Protein AF-A0A679I6K7-F1 (afdb_monomer_lite)

Secondary structure (DSSP, 8-state):
---------------------------BEES-TTSHHHHHHHHHHHHHHHHHTT--HHHHHHHHHHHHHHHHH----S--EEEE-TTSEEEEEEEEEETTEEEEEEEEEEETTEEEE-SSS-SEEEE-TT--EE-

Foldseek 3Di:
DDDDDDDDDDDDDDDDDPPPPPDDFDFKAWPCLVPPLLVVLQLVQQLVVVVVVPDDSVQSSVLSNVVSVVSVPDPPTGDWDWRQGPQQKIWIWTWTDDPFWIKIFTAWIDHPPDIDGHPPPGPDIDTSPPIGIDD

Sequence (135 aa):
MGRAVRRTIKTVMFSAVLLTGVGCISVAQVTTLSDEQCRRTFVSQLESILTEEGEPQDEAGRLAGATVTALASGRVGPRPFLVPASSGVDYGLFVQRKSSNCLLRLFSRQKGFVRYQNNLTYIATRQLEGCDCSE

Radius of gyration: 24.24 Å; chains: 1; bounding box: 68×38×76 Å

pLDDT: mean 85.9, std 16.82, range [38.91, 98.62]

Structure (mmCIF, N/CA/C/O backbone):
data_AF-A0A679I6K7-F1
#
_entry.id   AF-A0A679I6K7-F1
#
loop_
_atom_site.group_PDB
_atom_site.id
_atom_site.type_symbol
_atom_site.label_atom_id
_atom_site.label_alt_id
_atom_site.label_comp_id
_atom_site.label_asym_id
_atom_site.label_entity_id
_atom_site.label_seq_id
_atom_site.pdbx_PDB_ins_code
_atom_site.Cartn_x
_atom_site.Cartn_y
_atom_site.Cartn_z
_atom_site.occupancy
_atom_site.B_iso_or_equiv
_atom_site.auth_seq_id
_atom_site.auth_comp_id
_atom_site.auth_asym_id
_atom_site.auth_atom_id
_atom_site.pdbx_PDB_model_num
ATOM 1 N N . MET A 1 1 ? 52.047 23.161 61.494 1.00 38.91 1 MET A N 1
ATOM 2 C CA . MET A 1 1 ? 51.768 22.280 60.333 1.00 38.91 1 MET A CA 1
ATOM 3 C C . MET A 1 1 ? 51.409 20.892 60.860 1.00 38.91 1 MET A C 1
ATOM 5 O O . MET A 1 1 ? 52.111 20.451 61.747 1.00 38.91 1 MET A O 1
ATOM 9 N N . GLY A 1 2 ? 50.366 20.154 60.477 1.00 41.97 2 GLY A N 1
ATOM 10 C CA . GLY A 1 2 ? 49.220 20.366 59.595 1.00 41.97 2 GLY A CA 1
ATOM 11 C C . GLY A 1 2 ? 48.068 19.450 60.062 1.00 41.97 2 GLY A C 1
ATOM 12 O O . GLY A 1 2 ? 48.307 18.373 60.603 1.00 41.97 2 GLY A O 1
ATOM 13 N N . ARG A 1 3 ? 46.816 19.904 59.918 1.00 39.59 3 ARG A N 1
ATOM 14 C CA . ARG A 1 3 ? 45.607 19.138 60.269 1.00 39.59 3 ARG A CA 1
ATOM 15 C C . ARG A 1 3 ? 45.186 18.289 59.067 1.00 39.59 3 ARG A C 1
ATOM 17 O O . ARG A 1 3 ? 44.835 18.840 58.028 1.00 39.59 3 ARG A O 1
ATOM 24 N N . ALA A 1 4 ? 45.195 16.967 59.214 1.00 46.88 4 ALA A N 1
ATOM 25 C CA . ALA A 1 4 ? 44.642 16.044 58.227 1.00 46.88 4 ALA A CA 1
ATOM 26 C C . ALA A 1 4 ? 43.109 16.002 58.357 1.00 46.88 4 ALA A C 1
ATOM 28 O O . ALA A 1 4 ? 42.556 15.359 59.247 1.00 46.88 4 ALA A O 1
ATOM 29 N N . VAL A 1 5 ? 42.418 16.724 57.477 1.00 53.69 5 VAL A N 1
ATOM 30 C CA . VAL A 1 5 ? 40.958 16.677 57.335 1.00 53.69 5 VAL A CA 1
ATOM 31 C C . VAL A 1 5 ? 40.599 15.427 56.529 1.00 53.69 5 VAL A C 1
ATOM 33 O O . VAL A 1 5 ? 40.804 15.384 55.317 1.00 53.69 5 VAL A O 1
ATOM 36 N N . ARG A 1 6 ? 40.062 14.398 57.197 1.00 49.84 6 ARG A N 1
ATOM 37 C CA . ARG A 1 6 ? 39.423 13.252 56.531 1.00 49.84 6 ARG A CA 1
ATOM 38 C C . ARG A 1 6 ? 38.170 13.753 55.809 1.00 49.84 6 ARG A C 1
ATOM 40 O O . ARG A 1 6 ? 37.175 14.081 56.447 1.00 49.84 6 ARG A O 1
ATOM 47 N N . ARG A 1 7 ? 38.230 13.849 54.480 1.00 53.16 7 ARG A N 1
ATOM 48 C CA . ARG A 1 7 ? 37.073 14.159 53.631 1.00 53.16 7 ARG A CA 1
ATOM 49 C C . ARG A 1 7 ? 36.288 12.878 53.365 1.00 53.16 7 ARG A C 1
ATOM 51 O O . ARG A 1 7 ? 36.740 12.003 52.636 1.00 53.16 7 ARG A O 1
ATOM 58 N N . THR A 1 8 ? 35.116 12.786 53.978 1.00 45.75 8 THR A N 1
ATOM 59 C CA . THR A 1 8 ? 34.104 11.760 53.723 1.00 45.75 8 THR A CA 1
ATOM 60 C C . THR A 1 8 ? 33.582 11.915 52.294 1.00 45.75 8 THR A C 1
ATOM 62 O O . THR A 1 8 ? 32.953 12.920 51.963 1.00 45.75 8 THR A O 1
ATOM 65 N N . ILE A 1 9 ? 33.871 10.939 51.434 1.00 57.09 9 ILE A N 1
ATOM 66 C CA . ILE A 1 9 ? 33.383 10.878 50.053 1.00 57.09 9 ILE A CA 1
ATOM 67 C C . ILE A 1 9 ? 31.886 10.547 50.108 1.00 57.09 9 ILE A C 1
ATOM 69 O O . ILE A 1 9 ? 31.505 9.445 50.493 1.00 57.09 9 ILE A O 1
ATOM 73 N N . LYS A 1 10 ? 31.026 11.516 49.771 1.00 46.03 10 LYS A N 1
ATOM 74 C CA . LYS A 1 10 ? 29.592 11.283 49.560 1.00 46.03 10 LYS A CA 1
ATOM 75 C C . LYS A 1 10 ? 29.386 10.794 48.130 1.00 46.03 10 LYS A C 1
ATOM 77 O O . LYS A 1 10 ? 29.518 11.565 47.184 1.00 46.03 10 LYS A O 1
ATOM 82 N N . THR A 1 11 ? 29.069 9.515 47.991 1.00 51.88 11 THR A N 1
ATOM 83 C CA . THR A 1 11 ? 28.626 8.888 46.746 1.00 51.88 11 THR A CA 1
ATOM 84 C C . THR A 1 11 ? 27.300 9.518 46.318 1.00 51.88 11 THR A C 1
ATOM 86 O O . THR A 1 11 ? 26.280 9.316 46.975 1.00 51.88 11 THR A O 1
ATOM 89 N N . VAL A 1 12 ? 27.300 10.315 45.248 1.00 58.28 12 VAL A N 1
ATOM 90 C CA . VAL A 1 12 ? 26.063 10.817 44.637 1.00 58.28 12 VAL A CA 1
ATOM 91 C C . VAL A 1 12 ? 25.633 9.811 43.576 1.00 58.28 12 VAL A C 1
ATOM 93 O O . VAL A 1 12 ? 26.221 9.715 42.503 1.00 58.28 12 VAL A O 1
ATOM 96 N N . MET A 1 13 ? 24.626 9.021 43.929 1.00 54.75 13 MET A N 1
ATOM 97 C CA . MET A 1 13 ? 23.951 8.063 43.064 1.00 54.75 13 MET A CA 1
ATOM 98 C C . MET A 1 13 ? 22.995 8.843 42.146 1.00 54.75 13 MET A C 1
ATOM 100 O O . MET A 1 13 ? 21.896 9.202 42.558 1.00 54.75 13 MET A O 1
ATOM 104 N N . PHE A 1 14 ? 23.425 9.171 40.924 1.00 53.88 14 PHE A N 1
ATOM 105 C CA . PHE A 1 14 ? 22.527 9.706 39.895 1.00 53.88 14 PHE A CA 1
ATOM 106 C C . PHE A 1 14 ? 21.878 8.535 39.154 1.00 53.88 14 PHE A C 1
ATOM 108 O O . PHE A 1 14 ? 22.480 7.921 38.275 1.00 53.88 14 PHE A O 1
ATOM 115 N N . SER A 1 15 ? 20.653 8.204 39.559 1.00 52.03 15 SER A N 1
ATOM 116 C CA . SER A 1 15 ? 19.803 7.227 38.883 1.00 52.03 15 SER A CA 1
ATOM 117 C C . SER A 1 15 ? 19.442 7.706 37.477 1.00 52.03 15 SER A C 1
ATOM 119 O O . SER A 1 15 ? 18.903 8.797 37.290 1.00 52.03 15 SER A O 1
ATOM 121 N N . ALA A 1 16 ? 19.737 6.858 36.496 1.00 63.03 1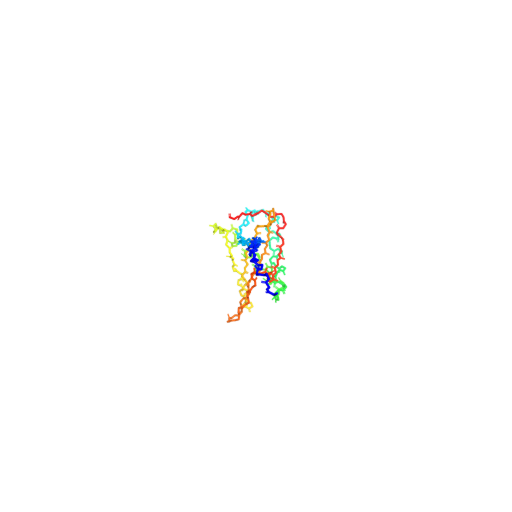6 ALA A N 1
ATOM 122 C CA . ALA A 1 16 ? 19.344 7.005 35.106 1.00 63.03 16 ALA A CA 1
ATOM 123 C C . ALA A 1 16 ? 17.833 6.785 34.929 1.00 63.03 16 ALA A C 1
ATOM 125 O O . ALA A 1 16 ? 17.281 5.818 35.450 1.00 63.03 16 ALA A O 1
ATOM 126 N N . VAL A 1 17 ? 17.185 7.624 34.118 1.00 55.94 17 VAL A N 1
ATOM 127 C CA . VAL A 1 17 ? 15.890 7.313 33.496 1.00 55.94 17 VAL A CA 1
ATOM 128 C C . VAL A 1 17 ? 16.028 7.559 31.997 1.00 55.94 17 VAL A C 1
ATOM 130 O O . VAL A 1 17 ? 15.777 8.649 31.495 1.00 55.94 17 VAL A O 1
ATOM 133 N N . LEU A 1 18 ? 16.476 6.530 31.279 1.00 54.56 18 LEU A N 1
ATOM 134 C CA . LEU A 1 18 ? 16.356 6.436 29.825 1.00 54.56 18 LEU A CA 1
ATOM 135 C C . LEU A 1 18 ? 15.078 5.648 29.524 1.00 54.56 18 LEU A C 1
ATOM 137 O O . 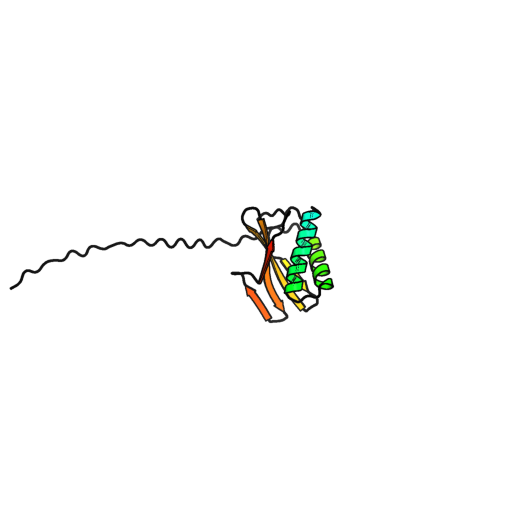LEU A 1 18 ? 15.098 4.427 29.411 1.00 54.56 18 LEU A O 1
ATOM 141 N N . LEU A 1 19 ? 13.949 6.349 29.421 1.00 52.91 19 LEU A N 1
ATOM 142 C CA . LEU A 1 19 ? 12.711 5.799 28.863 1.00 52.91 19 LEU A CA 1
ATOM 143 C C . LEU A 1 19 ? 12.777 5.896 27.333 1.00 52.91 19 LEU A C 1
ATOM 145 O O . LEU A 1 19 ? 12.105 6.720 26.719 1.00 52.91 19 LEU A O 1
ATOM 149 N N . THR A 1 20 ? 13.603 5.069 26.690 1.00 53.81 20 THR A N 1
ATOM 150 C CA . THR A 1 20 ? 13.468 4.849 25.243 1.00 53.81 20 THR A CA 1
ATOM 151 C C . THR A 1 20 ? 12.358 3.833 25.029 1.00 53.81 20 THR A C 1
ATOM 153 O O . THR A 1 20 ? 12.589 2.625 25.052 1.00 53.81 20 THR A O 1
ATOM 156 N N . GLY A 1 21 ? 11.134 4.333 24.862 1.00 49.53 21 GLY A N 1
ATOM 157 C CA . GLY A 1 21 ? 9.996 3.546 24.400 1.00 49.53 21 GLY A CA 1
ATOM 158 C C . GLY A 1 21 ? 10.231 3.076 22.968 1.00 49.53 21 GLY A C 1
ATOM 159 O O . GLY A 1 21 ? 9.791 3.718 22.019 1.00 49.53 21 GLY A O 1
ATOM 160 N N . VAL A 1 22 ? 10.942 1.962 22.804 1.00 58.62 22 VAL A N 1
ATOM 161 C CA . VAL A 1 22 ? 10.991 1.230 21.538 1.00 58.62 22 VAL A CA 1
ATOM 162 C C . VAL A 1 22 ? 9.672 0.470 21.438 1.00 58.62 22 VAL A C 1
ATOM 164 O O . VAL A 1 22 ? 9.558 -0.664 21.889 1.00 58.62 22 VAL A O 1
ATOM 167 N N . GLY A 1 23 ? 8.629 1.134 20.937 1.00 59.66 23 GLY A N 1
ATOM 168 C CA . GLY A 1 23 ? 7.374 0.455 20.627 1.00 59.66 23 GLY A CA 1
ATOM 169 C C . GLY A 1 23 ? 7.633 -0.605 19.560 1.00 59.66 23 GLY A C 1
ATOM 170 O O . GLY A 1 23 ? 8.156 -0.281 18.493 1.00 59.66 23 GLY A O 1
ATOM 171 N N . CYS A 1 24 ? 7.293 -1.865 19.838 1.00 67.31 24 CYS A N 1
ATOM 172 C CA . CYS A 1 24 ? 7.254 -2.896 18.808 1.00 67.31 24 CYS A CA 1
ATOM 173 C C . CYS A 1 24 ? 6.312 -2.421 17.694 1.00 67.31 24 CYS A C 1
ATOM 175 O O . CYS A 1 24 ? 5.157 -2.088 17.958 1.00 67.31 24 CYS A O 1
ATOM 177 N N . ILE A 1 25 ? 6.803 -2.344 16.456 1.00 74.94 25 ILE A N 1
ATOM 178 C CA . ILE A 1 25 ? 5.945 -2.094 15.296 1.00 74.94 25 ILE A CA 1
ATOM 179 C C . ILE A 1 25 ? 5.028 -3.310 15.165 1.00 74.94 25 ILE A C 1
ATOM 181 O O . ILE A 1 25 ? 5.506 -4.409 14.887 1.00 74.94 25 ILE A O 1
ATOM 185 N N . SER A 1 26 ? 3.731 -3.120 15.392 1.00 83.75 26 SER A N 1
ATOM 186 C CA . SER A 1 26 ? 2.740 -4.169 15.198 1.00 83.75 26 SER A CA 1
ATOM 187 C C . SER A 1 26 ? 2.242 -4.199 13.758 1.00 83.75 26 SER A C 1
ATOM 189 O O . SER A 1 26 ? 2.083 -3.167 13.095 1.00 83.75 26 SER A O 1
ATOM 191 N N . VAL A 1 27 ? 2.025 -5.414 13.266 1.00 92.81 27 VAL A N 1
ATOM 192 C CA . VAL A 1 27 ? 1.416 -5.662 11.963 1.00 92.81 27 VAL A CA 1
ATOM 193 C C . VAL A 1 27 ? -0.062 -5.940 12.189 1.00 92.81 27 VAL A C 1
ATOM 195 O O . VAL A 1 27 ? -0.416 -6.687 13.091 1.00 92.81 27 VAL A O 1
ATOM 198 N N . ALA A 1 28 ? -0.908 -5.334 11.365 1.00 94.19 28 ALA A N 1
ATOM 199 C CA . ALA A 1 28 ? -2.354 -5.452 11.398 1.00 94.19 28 ALA A CA 1
ATOM 200 C C . ALA A 1 28 ? -2.887 -6.031 10.073 1.00 94.19 28 ALA A C 1
ATOM 202 O O . ALA A 1 28 ? -2.206 -6.037 9.045 1.00 94.19 28 ALA A O 1
ATOM 203 N N . GLN A 1 29 ? -4.122 -6.516 10.104 1.00 94.88 29 GLN A N 1
ATOM 204 C CA . GLN A 1 29 ? -4.925 -6.912 8.956 1.00 94.88 29 GLN A CA 1
ATOM 205 C C . GLN A 1 29 ? -6.124 -5.970 8.853 1.00 94.88 29 GLN A C 1
ATOM 207 O O . GLN A 1 29 ? -6.747 -5.658 9.864 1.00 94.88 29 GLN A O 1
ATOM 212 N N . VAL A 1 30 ? -6.471 -5.531 7.640 1.00 95.06 30 VAL A N 1
ATOM 213 C CA . VAL A 1 30 ? -7.718 -4.786 7.407 1.00 95.06 30 VAL A CA 1
ATOM 214 C C . VAL A 1 30 ? -8.904 -5.741 7.503 1.00 95.06 30 VAL A C 1
ATOM 216 O O . VAL A 1 30 ? -8.946 -6.754 6.806 1.00 95.06 30 VAL A O 1
ATOM 219 N N . THR A 1 31 ? -9.866 -5.418 8.362 1.00 94.38 31 THR A N 1
ATOM 220 C CA . THR A 1 31 ? -11.029 -6.268 8.677 1.00 94.38 31 THR A CA 1
ATOM 221 C C . THR A 1 31 ? -12.275 -5.910 7.868 1.00 94.38 31 THR A C 1
ATOM 223 O O . THR A 1 31 ? -13.226 -6.682 7.830 1.00 94.38 31 THR A O 1
ATOM 226 N N . THR A 1 32 ? -12.247 -4.767 7.185 1.00 95.00 32 THR A N 1
ATOM 227 C CA . THR A 1 32 ? -13.363 -4.143 6.444 1.00 95.00 32 THR A CA 1
ATOM 228 C C . THR A 1 32 ? -13.108 -4.115 4.934 1.00 95.00 32 THR A C 1
ATOM 230 O O . THR A 1 32 ? -13.705 -3.355 4.184 1.00 95.00 32 THR A O 1
ATOM 233 N N . LEU A 1 33 ? -12.222 -4.988 4.439 1.00 93.56 33 LEU A N 1
ATOM 234 C CA . LEU A 1 33 ? -11.895 -5.104 3.008 1.00 93.56 33 LEU A CA 1
ATOM 235 C C . LEU A 1 33 ? -13.094 -5.517 2.131 1.00 93.56 33 LEU A C 1
ATOM 237 O O . LEU A 1 33 ? -13.058 -5.322 0.916 1.00 93.56 33 LEU A O 1
ATOM 241 N N . SER A 1 34 ? -14.141 -6.094 2.729 1.00 92.31 34 SER A N 1
ATOM 242 C CA . SER A 1 34 ? -15.416 -6.377 2.061 1.00 92.31 34 SER A CA 1
ATOM 243 C C . SER A 1 34 ? -16.243 -5.121 1.781 1.00 92.31 34 SER A C 1
ATOM 245 O O . SER A 1 34 ? -17.096 -5.153 0.894 1.00 92.31 34 SER A O 1
ATOM 247 N N . ASP A 1 35 ? -15.995 -4.032 2.510 1.00 95.12 35 ASP A N 1
ATOM 248 C CA . ASP A 1 35 ? -16.714 -2.775 2.352 1.00 95.12 35 ASP A CA 1
ATOM 249 C C . ASP A 1 35 ? -16.165 -2.012 1.148 1.00 95.12 35 ASP A C 1
ATOM 251 O O . ASP A 1 35 ? -14.963 -1.764 1.032 1.00 95.12 35 ASP A O 1
ATOM 255 N N . GLU A 1 36 ? -17.053 -1.608 0.239 1.00 95.62 36 GLU A N 1
ATOM 256 C CA . GLU A 1 36 ? -16.651 -1.010 -1.039 1.00 95.62 36 GLU A CA 1
ATOM 257 C C . GLU A 1 36 ? -15.834 0.275 -0.862 1.00 95.62 36 GLU A C 1
ATOM 259 O O . GLU A 1 36 ? -14.887 0.520 -1.609 1.00 95.62 36 GLU A O 1
ATOM 264 N N . GLN A 1 37 ? -16.165 1.081 0.149 1.00 96.81 37 GLN A N 1
ATOM 265 C CA . GLN A 1 37 ? -15.420 2.297 0.460 1.00 96.81 37 GLN A CA 1
ATOM 266 C C . GLN A 1 37 ? -13.986 1.977 0.893 1.00 96.81 37 GLN A C 1
ATOM 268 O O . GLN A 1 37 ? -13.047 2.504 0.298 1.00 96.81 37 GLN A O 1
ATOM 273 N N . CYS A 1 38 ? -13.808 1.082 1.871 1.00 97.31 38 CYS A N 1
ATOM 274 C CA . CYS A 1 38 ? -12.477 0.685 2.324 1.00 97.31 38 CYS A CA 1
ATOM 275 C C . CYS A 1 38 ? -11.675 0.043 1.183 1.00 97.31 38 CYS A C 1
ATOM 277 O O . CYS A 1 38 ? -10.508 0.377 0.970 1.00 97.31 38 CYS A O 1
ATOM 279 N N . ARG A 1 39 ? -12.316 -0.819 0.386 1.00 97.25 39 ARG A N 1
ATOM 280 C CA . ARG A 1 39 ? -11.702 -1.460 -0.779 1.00 97.25 39 ARG A CA 1
ATOM 281 C C . ARG A 1 39 ? -11.167 -0.440 -1.784 1.00 97.25 39 ARG A C 1
ATOM 283 O O . ARG A 1 39 ? -10.012 -0.546 -2.192 1.00 97.25 39 ARG A O 1
ATOM 290 N N . ARG A 1 40 ? -11.970 0.565 -2.151 1.00 98.12 40 ARG A N 1
ATOM 291 C CA . ARG A 1 40 ? -11.551 1.646 -3.060 1.00 98.12 40 ARG A CA 1
ATOM 292 C C . ARG A 1 40 ? -10.410 2.471 -2.485 1.00 98.12 40 ARG A C 1
ATOM 294 O O . ARG A 1 40 ? -9.449 2.731 -3.206 1.00 98.12 40 ARG A O 1
ATOM 301 N N . THR A 1 41 ? -10.489 2.842 -1.205 1.00 98.38 41 THR A N 1
ATOM 302 C CA . THR A 1 41 ? -9.401 3.562 -0.537 1.00 98.38 41 THR A CA 1
ATOM 303 C C . THR A 1 41 ? -8.116 2.749 -0.594 1.00 98.38 41 THR A C 1
ATOM 305 O O . THR A 1 41 ? -7.085 3.273 -0.999 1.00 98.38 41 THR A O 1
ATOM 308 N N . PHE A 1 42 ? -8.163 1.460 -0.249 1.00 98.25 42 PHE A N 1
ATOM 309 C CA . PHE A 1 42 ? -6.975 0.612 -0.273 1.00 98.25 42 PHE A CA 1
ATOM 310 C C . PHE A 1 42 ? -6.359 0.560 -1.673 1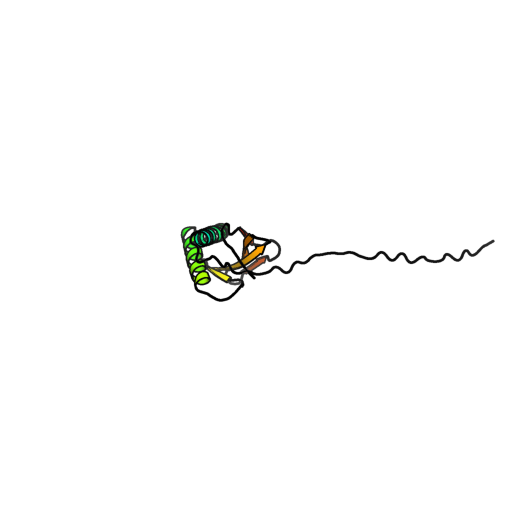.00 98.25 42 PHE A C 1
ATOM 312 O O . PHE A 1 42 ? -5.162 0.810 -1.811 1.00 98.25 42 PHE A O 1
ATOM 319 N N . VAL A 1 43 ? -7.167 0.294 -2.707 1.00 98.56 43 VAL A N 1
ATOM 320 C CA . VAL A 1 43 ? -6.691 0.266 -4.100 1.00 98.56 43 VAL A CA 1
ATOM 321 C C . VAL A 1 43 ? -6.024 1.590 -4.468 1.00 98.56 43 VAL A C 1
ATOM 323 O O . VAL A 1 43 ? -4.875 1.580 -4.894 1.00 98.56 43 VAL A O 1
ATOM 326 N N . SER A 1 44 ? -6.691 2.719 -4.226 1.00 98.56 44 SER A N 1
ATOM 327 C CA . SER A 1 44 ? -6.169 4.048 -4.564 1.00 98.56 44 SER A CA 1
ATOM 328 C C . SER A 1 44 ? -4.858 4.373 -3.838 1.00 98.56 44 SER A C 1
ATOM 330 O O . SER A 1 44 ? -3.917 4.888 -4.443 1.00 98.56 44 SER A O 1
ATOM 332 N N . GLN A 1 45 ? -4.758 4.043 -2.549 1.00 98.62 45 GLN A N 1
ATOM 333 C CA . GLN A 1 45 ? -3.556 4.313 -1.760 1.00 98.62 45 GLN A CA 1
ATOM 334 C C . GLN A 1 45 ? -2.383 3.420 -2.172 1.00 98.62 45 GLN A C 1
ATOM 336 O O . GLN A 1 45 ? -1.245 3.886 -2.218 1.00 98.62 45 GLN A O 1
ATOM 341 N N . LEU A 1 46 ? -2.644 2.152 -2.498 1.00 98.62 46 LEU A N 1
ATOM 342 C CA . LEU A 1 46 ? -1.620 1.249 -3.014 1.00 98.62 46 LEU A CA 1
ATOM 343 C C . LEU A 1 46 ? -1.164 1.667 -4.420 1.00 98.62 46 LEU A C 1
ATOM 345 O O . LEU A 1 46 ? 0.036 1.734 -4.661 1.00 98.62 46 LEU A O 1
ATOM 349 N N . GLU A 1 47 ? -2.088 2.018 -5.315 1.00 98.62 47 GLU A N 1
ATOM 350 C CA . GLU A 1 47 ? -1.775 2.549 -6.649 1.00 98.62 47 GLU A CA 1
ATOM 351 C C . GLU A 1 47 ? -0.903 3.810 -6.563 1.00 98.62 47 GLU A C 1
ATOM 353 O O . GLU A 1 47 ? 0.107 3.910 -7.261 1.00 98.62 47 GLU A O 1
ATOM 358 N N . SER A 1 48 ? -1.239 4.740 -5.662 1.00 98.62 48 SER A N 1
ATOM 359 C CA . SER A 1 48 ? -0.447 5.952 -5.424 1.00 98.62 48 SER A CA 1
ATOM 360 C C . SER A 1 48 ? 0.985 5.627 -4.993 1.00 98.62 48 SER A C 1
ATOM 362 O O . SER A 1 48 ? 1.920 6.206 -5.540 1.00 98.62 48 SER A O 1
ATOM 364 N N . ILE A 1 49 ? 1.169 4.680 -4.063 1.00 98.31 49 ILE A N 1
ATOM 365 C CA . ILE A 1 49 ? 2.504 4.230 -3.637 1.00 98.31 49 ILE A CA 1
ATOM 366 C C . ILE A 1 49 ? 3.279 3.650 -4.825 1.00 98.31 49 ILE A C 1
ATOM 368 O O . ILE A 1 49 ? 4.420 4.030 -5.056 1.00 98.31 49 ILE A O 1
ATOM 372 N N . LEU A 1 50 ? 2.676 2.731 -5.582 1.00 98.12 50 LEU A N 1
ATOM 373 C CA . LEU A 1 50 ? 3.362 2.059 -6.690 1.00 98.12 50 LEU A CA 1
ATOM 374 C C . LEU A 1 50 ? 3.747 3.041 -7.806 1.00 98.12 50 LEU A C 1
ATOM 376 O O . LEU A 1 50 ? 4.846 2.950 -8.351 1.00 98.12 50 LEU A O 1
ATOM 380 N N . THR A 1 51 ? 2.882 4.016 -8.094 1.00 98.06 51 THR A N 1
ATOM 381 C CA . THR A 1 51 ? 3.157 5.076 -9.074 1.00 98.06 51 THR A CA 1
ATOM 382 C C . THR A 1 51 ? 4.327 5.960 -8.631 1.00 98.06 51 THR A C 1
ATOM 384 O O . THR A 1 51 ? 5.203 6.272 -9.436 1.00 98.06 51 THR A O 1
ATOM 387 N N . GLU A 1 52 ? 4.400 6.329 -7.347 1.00 97.44 52 GLU A N 1
ATOM 388 C CA . GLU A 1 52 ? 5.539 7.084 -6.796 1.00 97.44 52 GLU A CA 1
ATOM 389 C C . GLU A 1 52 ? 6.855 6.302 -6.855 1.00 97.44 52 GLU A C 1
ATOM 391 O O . GLU A 1 52 ? 7.916 6.884 -7.074 1.00 97.44 52 GLU A O 1
ATOM 396 N N . GLU A 1 53 ? 6.785 4.978 -6.735 1.00 95.56 53 GLU A N 1
ATOM 397 C CA . GLU A 1 53 ? 7.938 4.090 -6.887 1.00 95.56 53 GLU A CA 1
ATOM 398 C C . GLU A 1 53 ? 8.328 3.821 -8.354 1.00 95.56 53 GLU A C 1
ATOM 400 O O . GLU A 1 53 ? 9.281 3.075 -8.620 1.00 95.56 53 GLU A O 1
ATOM 405 N N . GLY A 1 54 ? 7.623 4.444 -9.302 1.00 95.81 54 GLY A N 1
ATOM 406 C CA . GLY A 1 54 ? 7.946 4.447 -10.725 1.00 95.81 54 GLY A CA 1
ATOM 407 C C . GLY A 1 54 ? 7.217 3.401 -11.567 1.00 95.81 54 GLY A C 1
ATOM 408 O O . GLY A 1 54 ? 7.612 3.201 -12.718 1.00 95.81 54 GLY A O 1
ATOM 409 N N . GLU A 1 55 ? 6.185 2.737 -11.040 1.00 97.38 55 GLU A N 1
ATOM 410 C CA . GLU A 1 55 ? 5.314 1.903 -11.874 1.00 97.38 55 GLU A CA 1
ATOM 411 C C . GLU A 1 55 ? 4.427 2.776 -12.782 1.00 97.38 55 GLU A C 1
ATOM 413 O O . GLU A 1 55 ? 3.939 3.824 -12.348 1.00 97.38 55 GLU A O 1
ATOM 418 N N . PRO A 1 56 ? 4.176 2.370 -14.041 1.00 97.25 56 PRO A N 1
ATOM 419 C CA . PRO A 1 56 ? 3.179 3.024 -14.883 1.00 97.25 56 PRO A CA 1
ATOM 420 C C . PRO A 1 56 ? 1.796 2.993 -14.225 1.00 97.25 56 PRO A C 1
ATOM 422 O O . PRO A 1 56 ? 1.423 1.978 -13.643 1.00 97.25 56 PRO A O 1
ATOM 425 N N . GLN A 1 57 ? 1.012 4.063 -14.376 1.00 96.69 57 GLN A N 1
ATOM 426 C CA . GLN A 1 57 ? -0.289 4.204 -13.709 1.00 96.69 57 GLN A CA 1
ATOM 427 C C . GLN A 1 57 ? -1.231 3.011 -13.963 1.00 96.69 57 GLN A C 1
ATOM 429 O O . GLN A 1 57 ? -1.785 2.451 -13.018 1.00 96.69 57 GLN A O 1
ATOM 434 N N . ASP A 1 58 ? -1.357 2.565 -15.217 1.00 96.56 58 ASP A N 1
ATOM 435 C CA . ASP A 1 58 ? -2.221 1.429 -15.573 1.00 96.56 58 ASP A CA 1
ATOM 436 C C . ASP A 1 58 ? -1.783 0.123 -14.884 1.00 96.56 58 ASP A C 1
ATOM 438 O O . ASP A 1 58 ? -2.612 -0.665 -14.421 1.00 96.56 58 ASP A O 1
ATOM 442 N N . GLU A 1 59 ? -0.471 -0.102 -14.780 1.00 96.94 59 GLU A N 1
ATOM 443 C CA . GLU A 1 59 ? 0.097 -1.274 -14.111 1.00 96.94 59 GLU A CA 1
ATOM 444 C C . GLU A 1 59 ? -0.059 -1.168 -12.589 1.00 96.94 59 GLU A C 1
ATOM 446 O O . GLU A 1 59 ? -0.474 -2.133 -11.947 1.00 96.94 59 GLU A O 1
ATOM 451 N N . ALA A 1 60 ? 0.179 0.011 -12.009 1.00 98.19 60 ALA A N 1
ATOM 452 C CA . ALA A 1 60 ? -0.025 0.282 -10.590 1.00 98.19 60 ALA A CA 1
ATOM 453 C C . ALA A 1 60 ? -1.476 0.008 -10.161 1.00 98.19 60 ALA A C 1
ATOM 455 O O . ALA A 1 60 ? -1.701 -0.690 -9.167 1.00 98.19 60 ALA A O 1
ATOM 456 N N . GLY A 1 61 ? -2.460 0.479 -10.935 1.00 98.12 61 GLY A N 1
ATOM 457 C CA . GLY A 1 61 ? -3.879 0.228 -10.674 1.00 98.12 61 GLY A CA 1
ATOM 458 C C . GLY A 1 61 ? -4.232 -1.260 -10.768 1.00 98.12 61 GLY A C 1
ATOM 459 O O . GLY A 1 61 ? -4.903 -1.811 -9.887 1.00 98.12 61 GLY A O 1
ATOM 460 N N . ARG A 1 62 ? -3.714 -1.957 -11.790 1.00 98.12 62 ARG A N 1
ATOM 461 C CA . ARG A 1 62 ? -3.907 -3.406 -11.966 1.00 98.12 62 ARG A CA 1
ATOM 462 C C . ARG A 1 62 ? -3.321 -4.208 -10.800 1.00 98.12 62 ARG A C 1
ATOM 464 O O . ARG A 1 62 ? -3.994 -5.094 -10.264 1.00 98.12 62 ARG A O 1
ATOM 471 N N . LEU A 1 63 ? -2.089 -3.901 -10.393 1.00 98.19 63 LEU A N 1
ATOM 472 C CA . LEU A 1 63 ? -1.407 -4.538 -9.263 1.00 98.19 63 LEU A CA 1
ATOM 473 C C . LEU A 1 63 ? -2.140 -4.278 -7.946 1.00 98.19 63 LEU A C 1
ATOM 475 O O . LEU A 1 63 ? -2.338 -5.208 -7.158 1.00 98.19 63 LEU A O 1
ATOM 479 N N . ALA A 1 64 ? -2.593 -3.043 -7.722 1.00 98.19 64 ALA A N 1
ATOM 480 C CA . ALA A 1 64 ? -3.334 -2.674 -6.526 1.00 98.19 64 ALA A CA 1
ATOM 481 C C . ALA A 1 64 ? -4.658 -3.444 -6.410 1.00 98.19 64 ALA A C 1
ATOM 483 O O . ALA A 1 64 ? -4.930 -4.059 -5.374 1.00 98.19 64 ALA A O 1
ATOM 484 N N . GLY A 1 65 ? -5.448 -3.494 -7.488 1.00 97.81 65 GLY A N 1
ATOM 485 C CA . GLY A 1 65 ? -6.707 -4.242 -7.530 1.00 97.81 65 GLY A CA 1
ATOM 486 C C . GLY A 1 65 ? -6.525 -5.750 -7.318 1.00 97.81 65 GLY A C 1
ATOM 487 O O . GLY A 1 65 ? -7.247 -6.366 -6.525 1.00 97.81 65 GLY A O 1
ATOM 488 N N . ALA A 1 66 ? -5.526 -6.349 -7.974 1.00 96.81 66 ALA A N 1
ATOM 489 C CA . ALA A 1 66 ? -5.206 -7.767 -7.807 1.00 96.81 66 ALA A CA 1
ATOM 490 C C . ALA A 1 66 ? -4.773 -8.091 -6.367 1.00 96.81 66 ALA A C 1
ATOM 492 O O . ALA A 1 66 ? -5.247 -9.063 -5.776 1.00 96.81 66 ALA A O 1
ATOM 493 N N . THR A 1 67 ? -3.931 -7.241 -5.774 1.00 96.38 67 THR A N 1
ATOM 494 C CA . THR A 1 67 ? -3.457 -7.389 -4.390 1.00 96.38 67 THR A CA 1
ATOM 495 C C . THR A 1 67 ? -4.614 -7.341 -3.402 1.00 96.38 67 THR A C 1
ATOM 497 O O . THR A 1 67 ? -4.753 -8.229 -2.563 1.00 96.38 67 THR A O 1
ATOM 500 N N . VAL A 1 68 ? -5.487 -6.341 -3.520 1.00 95.75 68 VAL A N 1
ATOM 501 C CA . VAL A 1 68 ? -6.658 -6.188 -2.648 1.00 95.75 68 VAL A CA 1
ATOM 502 C C . VAL A 1 68 ? -7.602 -7.390 -2.763 1.00 95.75 68 VAL A C 1
ATOM 504 O O . VAL A 1 68 ? -8.092 -7.887 -1.749 1.00 95.75 68 VAL A O 1
ATOM 507 N N . THR A 1 69 ? -7.787 -7.931 -3.969 1.00 94.75 69 THR A N 1
ATOM 508 C CA . THR A 1 69 ? -8.573 -9.158 -4.197 1.00 94.75 69 THR A CA 1
ATOM 509 C C . THR A 1 69 ? -7.945 -10.380 -3.512 1.00 94.75 69 THR A C 1
ATOM 511 O O . THR A 1 69 ? -8.640 -11.176 -2.871 1.00 94.75 69 THR A O 1
ATOM 514 N N . ALA A 1 70 ? -6.620 -10.525 -3.593 1.00 93.31 70 ALA A N 1
ATOM 515 C CA . ALA A 1 70 ? -5.893 -11.599 -2.919 1.00 93.31 70 ALA A CA 1
ATOM 516 C C . ALA A 1 70 ? -5.969 -11.475 -1.385 1.00 93.31 70 ALA A C 1
ATOM 518 O O . ALA A 1 70 ? -6.164 -12.468 -0.685 1.00 93.31 70 ALA A O 1
ATOM 519 N N . LEU A 1 71 ? -5.878 -10.255 -0.849 1.00 92.69 71 LEU A N 1
ATOM 520 C CA . LEU A 1 71 ? -6.001 -10.003 0.589 1.00 92.69 71 LEU A CA 1
ATOM 521 C C . LEU A 1 71 ? -7.420 -10.269 1.106 1.00 92.69 71 LEU A C 1
ATOM 523 O O . LEU A 1 71 ? -7.570 -10.836 2.185 1.00 92.69 71 LEU A O 1
ATOM 527 N N . ALA A 1 72 ? -8.454 -9.919 0.336 1.00 90.44 72 ALA A N 1
ATOM 528 C CA . ALA A 1 72 ? -9.848 -10.162 0.711 1.00 90.44 72 ALA A CA 1
ATOM 529 C C . ALA A 1 72 ? -10.218 -11.658 0.730 1.00 90.44 72 ALA A C 1
ATOM 531 O O . ALA A 1 72 ? -11.085 -12.076 1.496 1.00 90.44 72 ALA A O 1
ATOM 532 N N . SER A 1 73 ? -9.563 -12.475 -0.100 1.00 85.38 73 SER A N 1
ATOM 533 C CA . SER A 1 73 ? -9.787 -13.928 -0.150 1.00 85.38 73 SER A CA 1
ATOM 534 C C . SER A 1 73 ? -8.963 -14.710 0.883 1.00 85.38 73 SER A C 1
ATOM 536 O O . SER A 1 73 ? -9.341 -15.819 1.265 1.00 85.38 73 SER A O 1
ATOM 538 N N . GLY A 1 74 ? -7.859 -14.143 1.375 1.00 72.81 74 GLY A N 1
ATOM 539 C CA . GLY A 1 74 ? -6.969 -14.789 2.336 1.00 72.81 74 GLY A CA 1
ATOM 540 C C . GLY A 1 74 ? -7.378 -14.580 3.798 1.00 72.81 74 GLY A C 1
ATOM 541 O O . GLY A 1 74 ? -7.282 -13.481 4.335 1.00 72.81 74 GLY A O 1
ATOM 542 N N . ARG A 1 75 ? -7.710 -15.661 4.516 1.00 67.00 75 ARG A N 1
ATOM 543 C CA . ARG A 1 75 ? -7.808 -15.659 5.992 1.00 67.00 75 ARG A CA 1
ATOM 544 C C . ARG A 1 75 ? -6.469 -16.000 6.622 1.00 67.00 75 ARG A C 1
ATOM 546 O O . ARG A 1 75 ? -6.254 -17.100 7.118 1.00 67.00 75 ARG A O 1
ATOM 553 N N . VAL A 1 76 ? -5.540 -15.071 6.516 1.00 69.94 76 VAL A N 1
ATOM 554 C CA . VAL A 1 76 ? -4.125 -15.346 6.784 1.00 69.94 76 VAL A CA 1
ATOM 555 C C . VAL A 1 76 ? -3.544 -14.546 7.944 1.00 69.94 76 VAL A C 1
ATOM 557 O O . VAL A 1 76 ? -2.362 -14.689 8.249 1.00 69.94 76 VAL A O 1
ATOM 560 N N . GLY A 1 77 ? -4.391 -13.759 8.606 1.00 86.38 77 GLY A N 1
ATOM 561 C CA . GLY A 1 77 ? -4.017 -12.934 9.742 1.00 86.38 77 GLY A CA 1
ATOM 562 C C . GLY A 1 77 ? -3.156 -11.720 9.361 1.00 86.38 77 GLY A C 1
ATOM 563 O O . GLY A 1 77 ? -2.829 -11.512 8.186 1.00 86.38 77 GLY A O 1
ATOM 564 N N . PRO A 1 78 ? -2.780 -10.914 10.363 1.00 92.00 78 PRO A N 1
ATOM 565 C CA . PRO A 1 78 ? -1.871 -9.786 10.211 1.00 92.00 78 PRO A CA 1
ATOM 566 C C . PRO A 1 78 ? -0.477 -10.234 9.797 1.00 92.00 78 PRO A C 1
ATOM 568 O O . PRO A 1 78 ? 0.239 -10.908 10.539 1.00 92.00 78 PRO A O 1
ATOM 571 N N . ARG A 1 79 ? -0.065 -9.837 8.594 1.00 92.69 79 ARG A N 1
ATOM 572 C CA . ARG A 1 79 ? 1.273 -10.122 8.079 1.00 92.69 79 ARG A CA 1
ATOM 573 C C . ARG A 1 79 ? 1.677 -9.146 6.980 1.00 92.69 79 ARG A C 1
ATOM 575 O O . ARG A 1 79 ? 0.807 -8.608 6.290 1.00 92.69 79 ARG A O 1
ATOM 582 N N . PRO A 1 80 ? 2.987 -8.951 6.767 1.00 94.44 80 PRO A N 1
ATOM 583 C CA . PRO A 1 80 ? 3.474 -8.332 5.549 1.00 94.44 80 PRO A CA 1
ATOM 584 C C . PRO A 1 80 ? 3.051 -9.129 4.311 1.00 94.44 80 PRO A C 1
ATOM 586 O O . PRO A 1 80 ? 2.928 -10.355 4.353 1.00 94.44 80 PRO A O 1
ATOM 589 N N . PHE A 1 81 ? 2.864 -8.430 3.201 1.00 94.94 81 PHE A N 1
ATOM 590 C CA . PHE A 1 81 ? 2.539 -9.005 1.904 1.00 94.94 81 PHE A CA 1
ATOM 591 C C . PHE A 1 81 ? 3.431 -8.404 0.820 1.00 94.94 81 PHE A C 1
ATOM 593 O O . PHE A 1 81 ? 4.008 -7.327 0.984 1.00 94.94 81 PHE A O 1
ATOM 600 N N . LEU A 1 82 ? 3.559 -9.141 -0.279 1.00 95.12 82 LEU A N 1
ATOM 601 C CA . LEU A 1 82 ? 4.356 -8.743 -1.430 1.00 95.12 82 LEU A CA 1
ATOM 602 C C . LEU A 1 82 ? 3.441 -8.360 -2.587 1.00 95.12 82 LEU A C 1
ATOM 604 O O . LEU A 1 82 ? 2.428 -9.020 -2.820 1.00 95.12 82 LEU A O 1
ATOM 608 N N . VAL A 1 83 ? 3.838 -7.328 -3.322 1.00 97.19 83 VAL A N 1
ATOM 609 C CA . VAL A 1 83 ? 3.249 -6.952 -4.606 1.00 97.19 83 VAL A CA 1
ATOM 610 C C . VAL A 1 83 ? 4.336 -7.106 -5.669 1.00 97.19 83 VAL A C 1
ATOM 612 O O . VAL A 1 83 ? 5.208 -6.240 -5.763 1.00 97.19 83 VAL A O 1
ATOM 615 N N . PRO A 1 84 ? 4.340 -8.223 -6.417 1.00 94.88 84 PRO A N 1
ATOM 616 C CA . PRO A 1 84 ? 5.292 -8.439 -7.499 1.00 94.88 84 PRO A CA 1
ATOM 617 C C . PRO A 1 84 ? 4.848 -7.665 -8.746 1.00 94.88 84 PRO A C 1
ATOM 619 O O . PRO A 1 84 ? 3.765 -7.913 -9.279 1.00 94.88 84 PRO A O 1
ATOM 622 N N . ALA A 1 85 ? 5.676 -6.734 -9.215 1.00 94.00 85 ALA A N 1
ATOM 623 C CA . ALA A 1 85 ? 5.410 -5.934 -10.408 1.00 94.00 85 ALA A CA 1
ATOM 624 C C . ALA A 1 85 ? 6.081 -6.519 -11.658 1.00 94.00 85 ALA A C 1
ATOM 626 O O . ALA A 1 85 ? 7.178 -7.086 -11.596 1.00 94.00 85 ALA A O 1
ATOM 627 N N . SER A 1 86 ? 5.471 -6.321 -12.834 1.00 89.69 86 SER A N 1
ATOM 628 C CA . SER A 1 86 ? 6.055 -6.774 -14.108 1.00 89.69 86 SER A CA 1
ATOM 629 C C . SER A 1 86 ? 7.373 -6.072 -14.461 1.00 89.69 86 SER A C 1
ATOM 631 O O . SER A 1 86 ? 8.135 -6.566 -15.288 1.00 89.69 86 SER A O 1
ATOM 633 N N . SER A 1 87 ? 7.672 -4.942 -13.815 1.00 89.44 87 SER A N 1
ATOM 634 C CA . SER A 1 87 ? 8.947 -4.216 -13.903 1.00 89.44 87 SER A CA 1
ATOM 635 C C . SER A 1 87 ? 10.147 -4.984 -13.308 1.00 89.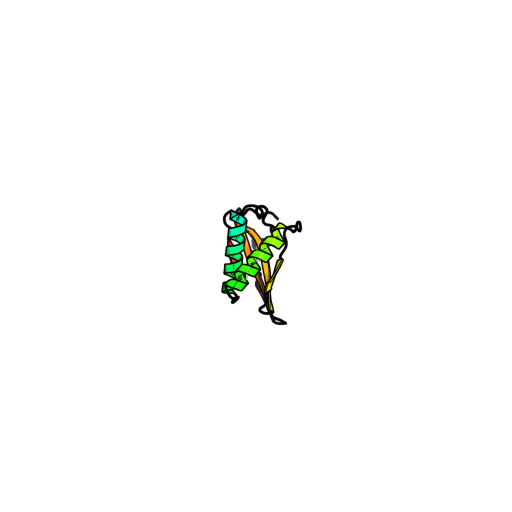44 87 SER A C 1
ATOM 637 O O . SER A 1 87 ? 11.296 -4.523 -13.399 1.00 89.44 87 SER A O 1
ATOM 639 N N . GLY A 1 88 ? 9.888 -6.141 -12.684 1.00 91.25 88 GLY A N 1
ATOM 640 C CA . GLY A 1 88 ? 10.865 -6.954 -11.963 1.00 91.25 88 GLY A CA 1
ATOM 641 C C . GLY A 1 88 ? 11.137 -6.454 -10.545 1.00 91.25 88 GLY A C 1
ATOM 642 O O . GLY A 1 88 ? 12.186 -6.777 -9.981 1.00 91.25 88 GLY A O 1
ATOM 643 N N . VAL A 1 89 ? 10.244 -5.619 -10.006 1.00 95.00 89 VAL A N 1
ATOM 644 C CA . VAL A 1 89 ? 10.322 -5.085 -8.649 1.00 95.00 89 VAL A CA 1
ATOM 645 C C . VAL A 1 89 ? 9.319 -5.797 -7.742 1.00 95.00 89 VAL A C 1
ATOM 647 O O . VAL A 1 89 ? 8.128 -5.825 -8.031 1.00 95.00 89 VAL A O 1
ATOM 650 N N . ASP A 1 90 ? 9.795 -6.303 -6.609 1.00 95.25 90 ASP A N 1
ATOM 651 C CA . ASP A 1 90 ? 8.954 -6.796 -5.523 1.00 95.25 90 ASP A CA 1
ATOM 652 C C . ASP A 1 90 ? 8.827 -5.726 -4.439 1.00 95.25 90 ASP A C 1
ATOM 654 O O . ASP A 1 90 ? 9.819 -5.316 -3.820 1.00 95.25 90 ASP A O 1
ATOM 658 N N . TYR A 1 91 ? 7.598 -5.284 -4.190 1.00 97.38 91 TYR A N 1
ATOM 659 C CA . TYR A 1 91 ? 7.277 -4.328 -3.136 1.00 97.38 91 TYR A CA 1
ATOM 660 C C . TYR A 1 91 ? 6.806 -5.066 -1.888 1.00 97.38 91 TYR A C 1
ATOM 662 O O . TYR A 1 91 ? 5.826 -5.807 -1.931 1.00 97.38 91 TYR A O 1
ATOM 670 N N . GLY A 1 92 ? 7.486 -4.861 -0.761 1.00 97.12 92 GLY A N 1
ATOM 671 C CA . GLY A 1 92 ? 7.072 -5.397 0.531 1.00 97.12 92 GLY A CA 1
ATOM 672 C C . GLY A 1 92 ? 6.307 -4.359 1.332 1.00 97.12 92 GLY A C 1
ATOM 673 O O . GLY A 1 92 ? 6.867 -3.326 1.719 1.00 97.12 92 GLY A O 1
ATOM 674 N N . LEU A 1 93 ? 5.042 -4.664 1.615 1.00 97.31 93 LEU A N 1
ATOM 675 C CA . LEU A 1 93 ? 4.135 -3.804 2.361 1.00 97.31 93 LEU A CA 1
ATOM 676 C C . LEU A 1 93 ? 3.572 -4.506 3.594 1.00 97.31 93 LEU A C 1
ATOM 678 O O . LEU A 1 93 ? 3.566 -5.730 3.694 1.00 97.31 93 LEU A O 1
ATOM 682 N N . PHE A 1 94 ? 3.076 -3.722 4.542 1.00 96.06 94 PHE A N 1
ATOM 683 C CA . PHE A 1 94 ? 2.239 -4.215 5.631 1.00 96.06 94 PHE A CA 1
ATOM 684 C C . PHE A 1 94 ? 1.251 -3.135 6.068 1.00 96.06 94 PHE A C 1
ATOM 686 O O . PHE A 1 94 ? 1.446 -1.948 5.793 1.00 96.06 94 PHE A O 1
ATOM 693 N N . VAL A 1 95 ? 0.190 -3.548 6.759 1.00 96.25 95 VAL A N 1
ATOM 694 C CA . VAL A 1 95 ? -0.723 -2.617 7.425 1.00 96.25 95 VAL A CA 1
ATOM 695 C C . VAL A 1 95 ? -0.298 -2.491 8.879 1.00 96.25 95 VAL A C 1
ATOM 697 O O . VAL A 1 95 ? 0.007 -3.483 9.530 1.00 96.25 95 VAL A O 1
ATOM 700 N N . GLN A 1 96 ? -0.260 -1.269 9.387 1.00 95.12 96 GLN A N 1
ATOM 701 C CA . GLN A 1 96 ? 0.013 -0.956 10.781 1.00 95.12 96 GLN A CA 1
ATOM 702 C C . GLN A 1 96 ? -1.229 -0.318 11.392 1.00 95.12 96 GLN A C 1
ATOM 704 O O . GLN A 1 96 ? -1.765 0.643 10.834 1.00 95.12 96 GLN A O 1
ATOM 709 N N . ARG A 1 97 ? -1.635 -0.777 12.575 1.00 93.81 97 ARG A N 1
ATOM 710 C CA . ARG A 1 97 ? -2.598 -0.042 13.391 1.00 93.81 97 ARG A CA 1
ATOM 711 C C . ARG A 1 97 ? -1.854 1.008 14.210 1.00 93.81 97 ARG A C 1
ATOM 713 O O . ARG A 1 97 ? -0.966 0.686 14.993 1.00 93.81 97 ARG A O 1
ATOM 720 N N . LYS A 1 98 ? -2.205 2.281 14.036 1.00 91.00 98 LYS A N 1
ATOM 721 C CA . LYS A 1 98 ? -1.692 3.385 14.855 1.00 91.00 98 LYS A CA 1
ATOM 722 C C . LYS A 1 98 ? -2.870 4.110 15.494 1.00 91.00 98 LYS A C 1
ATOM 724 O O . LYS A 1 98 ? -3.555 4.895 14.842 1.00 91.00 98 LYS A O 1
ATOM 729 N N . SER A 1 99 ? -3.095 3.831 16.778 1.00 87.75 99 SER A N 1
ATOM 730 C CA . SER A 1 99 ? -4.288 4.267 17.514 1.00 87.75 99 SER A CA 1
ATOM 731 C C . SER A 1 99 ? -5.571 3.712 16.865 1.00 87.75 99 SER A C 1
ATOM 733 O O . SER A 1 99 ? -5.763 2.494 16.849 1.00 87.75 99 SER A O 1
ATOM 735 N N . SER A 1 100 ? -6.435 4.575 16.326 1.00 85.81 100 SER A N 1
ATOM 736 C CA . SER A 1 100 ? -7.639 4.202 15.570 1.00 85.81 100 SER A CA 1
ATOM 737 C C . SER A 1 100 ? -7.415 4.136 14.057 1.00 85.81 100 SER A C 1
ATOM 739 O O . SER A 1 100 ? -8.338 3.797 13.332 1.00 85.81 100 SER A O 1
ATOM 741 N N . ASN A 1 101 ? -6.224 4.488 13.567 1.00 92.81 101 ASN A N 1
ATOM 742 C CA . ASN A 1 101 ? -5.957 4.593 12.136 1.00 92.81 101 ASN A CA 1
ATOM 743 C C . ASN A 1 101 ? -5.242 3.354 11.601 1.00 92.81 101 ASN A C 1
ATOM 745 O O . ASN A 1 101 ? -4.347 2.809 12.254 1.00 92.81 101 ASN A O 1
ATOM 749 N N . CYS A 1 102 ? -5.569 2.989 10.365 1.00 96.06 102 CYS A N 1
ATOM 750 C CA . CYS A 1 102 ? -4.865 1.971 9.599 1.00 96.06 102 CYS A CA 1
ATOM 751 C C . CYS A 1 102 ? -3.913 2.640 8.612 1.00 96.06 102 CYS A C 1
ATOM 753 O O . CYS A 1 102 ? -4.311 3.502 7.827 1.00 96.06 102 CYS A O 1
ATOM 755 N N . LEU A 1 103 ? -2.639 2.266 8.676 1.00 96.88 103 LEU A N 1
ATOM 756 C CA . LEU A 1 103 ? -1.587 2.813 7.829 1.00 96.88 103 LEU A CA 1
ATOM 757 C C . LEU A 1 103 ? -1.044 1.717 6.920 1.00 96.88 103 LEU A C 1
ATOM 759 O O . LEU A 1 103 ? -0.574 0.695 7.410 1.00 96.88 103 LEU A O 1
ATOM 763 N N . LEU A 1 104 ? -1.051 1.951 5.614 1.00 97.75 104 LEU A N 1
ATOM 764 C CA . LEU A 1 104 ? -0.335 1.135 4.644 1.00 97.75 104 LEU A CA 1
ATOM 765 C C . LEU A 1 104 ? 1.120 1.612 4.575 1.00 97.75 104 LEU A C 1
ATOM 767 O O . LEU A 1 104 ? 1.383 2.780 4.281 1.00 97.75 104 LEU A O 1
ATOM 771 N N . ARG A 1 105 ? 2.064 0.719 4.878 1.00 97.19 105 ARG A N 1
ATOM 772 C CA . ARG A 1 105 ? 3.503 1.006 4.924 1.00 97.19 105 ARG A CA 1
ATOM 773 C C . ARG A 1 105 ? 4.224 0.220 3.841 1.00 97.19 105 ARG A C 1
ATOM 775 O O . ARG A 1 105 ? 4.173 -1.007 3.847 1.00 97.19 105 ARG A O 1
ATOM 782 N N . LEU A 1 106 ? 4.953 0.913 2.973 1.00 97.38 106 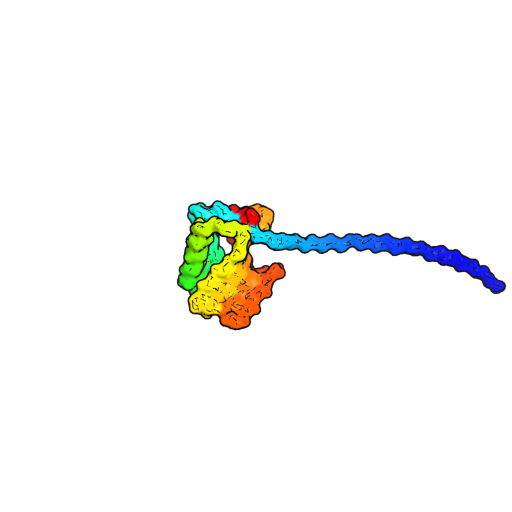LEU A N 1
ATOM 783 C CA . LEU A 1 106 ? 5.955 0.302 2.104 1.00 97.38 106 LEU A CA 1
ATOM 784 C C . LEU A 1 106 ? 7.289 0.292 2.853 1.00 97.38 106 LEU A C 1
ATOM 786 O O . LEU A 1 106 ? 7.824 1.353 3.169 1.00 97.38 106 LEU A O 1
ATOM 790 N N . PHE A 1 107 ? 7.827 -0.887 3.157 1.00 95.06 107 PHE A N 1
ATOM 791 C CA . PHE A 1 107 ? 9.064 -1.010 3.941 1.00 95.06 107 PHE A CA 1
ATOM 792 C C . PHE A 1 107 ? 10.223 -1.602 3.150 1.00 95.06 107 PHE A C 1
ATOM 794 O O . PHE A 1 107 ? 11.371 -1.455 3.566 1.00 95.06 107 PHE A O 1
ATOM 801 N N . SER A 1 108 ? 9.953 -2.275 2.031 1.00 94.81 108 SER A N 1
ATOM 802 C CA . SER A 1 108 ? 11.006 -2.828 1.186 1.00 94.81 108 SER A CA 1
ATOM 803 C C . SER A 1 108 ? 10.660 -2.785 -0.294 1.00 94.81 108 SER A C 1
ATOM 805 O O . SER A 1 108 ? 9.495 -2.847 -0.678 1.00 94.81 108 SER A O 1
ATOM 807 N N . ARG A 1 109 ? 11.709 -2.691 -1.105 1.00 94.25 109 ARG A N 1
ATOM 808 C CA . ARG A 1 109 ? 11.684 -2.784 -2.559 1.00 94.25 109 ARG A CA 1
ATOM 809 C C . ARG A 1 109 ? 12.864 -3.644 -2.989 1.00 94.25 109 ARG A C 1
ATOM 811 O O . ARG A 1 109 ? 13.997 -3.372 -2.585 1.00 94.25 109 ARG A O 1
ATOM 818 N N . GLN A 1 110 ? 12.628 -4.656 -3.809 1.00 93.38 110 GLN A N 1
ATOM 819 C CA . GLN A 1 110 ? 13.682 -5.519 -4.332 1.00 93.38 110 GLN A CA 1
ATOM 820 C C . GLN A 1 110 ? 13.609 -5.578 -5.855 1.00 93.38 110 GLN A C 1
ATOM 822 O O . GLN A 1 110 ? 12.557 -5.872 -6.398 1.00 93.38 110 GLN A O 1
ATOM 827 N N . LYS A 1 111 ? 14.719 -5.310 -6.549 1.00 90.81 111 LYS A N 1
ATOM 828 C CA . LYS A 1 111 ? 14.837 -5.456 -8.006 1.00 90.81 111 LYS A CA 1
ATOM 829 C C . LYS A 1 111 ? 16.035 -6.339 -8.329 1.00 90.81 111 LYS A C 1
ATOM 831 O O . LYS A 1 111 ? 17.183 -5.929 -8.145 1.00 90.81 111 LYS A O 1
ATOM 836 N N . GLY A 1 112 ? 15.776 -7.563 -8.786 1.00 88.19 112 GLY A N 1
ATOM 837 C CA . GLY A 1 112 ? 16.822 -8.578 -8.940 1.00 88.19 112 GLY A CA 1
ATOM 838 C C . GLY A 1 112 ? 17.557 -8.825 -7.615 1.00 88.19 112 GLY A C 1
ATOM 839 O O . GLY A 1 112 ? 16.939 -9.207 -6.623 1.00 88.19 112 GLY A O 1
ATOM 840 N N . PHE A 1 113 ? 18.868 -8.569 -7.591 1.00 82.81 113 PHE A N 1
ATOM 841 C CA . PHE A 1 113 ? 19.716 -8.711 -6.395 1.00 82.81 113 PHE A CA 1
ATOM 842 C C . PHE A 1 113 ? 19.795 -7.446 -5.527 1.00 82.81 113 PHE A C 1
ATOM 844 O O . PHE A 1 113 ? 20.367 -7.481 -4.438 1.00 82.81 113 PHE A O 1
ATOM 851 N N . VAL A 1 114 ? 19.250 -6.317 -5.992 1.00 83.12 114 VAL A N 1
ATOM 852 C CA . VAL A 1 114 ? 19.273 -5.054 -5.247 1.00 83.12 114 VAL A CA 1
ATOM 853 C C . VAL A 1 114 ? 18.068 -5.012 -4.318 1.00 83.12 114 VAL A C 1
ATOM 855 O O . VAL A 1 114 ? 16.930 -4.997 -4.784 1.00 83.12 114 VAL A O 1
ATOM 858 N N . ARG A 1 115 ? 18.311 -4.963 -3.006 1.00 89.00 115 ARG A N 1
ATOM 859 C CA . ARG A 1 115 ? 17.268 -4.848 -1.982 1.00 89.00 115 ARG A CA 1
ATOM 860 C C . ARG A 1 115 ? 17.432 -3.555 -1.200 1.00 89.00 115 ARG A C 1
ATOM 862 O O . ARG A 1 115 ? 18.471 -3.318 -0.593 1.00 89.00 115 ARG A O 1
ATOM 869 N N . TYR A 1 116 ? 16.374 -2.759 -1.174 1.00 84.56 116 TYR A N 1
ATOM 870 C CA . TYR A 1 116 ? 16.237 -1.607 -0.300 1.00 84.56 116 TYR A CA 1
ATOM 871 C C . TYR A 1 116 ? 15.193 -1.919 0.772 1.00 84.56 116 TYR A C 1
ATOM 873 O O . TYR A 1 116 ? 14.107 -2.409 0.466 1.00 84.56 116 TYR A O 1
ATOM 881 N N . GLN A 1 117 ? 15.528 -1.673 2.037 1.00 87.75 117 GLN A N 1
ATOM 882 C CA . GLN A 1 117 ? 14.618 -1.867 3.160 1.00 87.75 117 GLN A CA 1
ATOM 883 C C . GLN A 1 117 ? 14.797 -0.733 4.165 1.00 87.75 117 GLN A C 1
ATOM 885 O O . GLN A 1 117 ? 15.915 -0.440 4.585 1.00 87.75 117 GLN A O 1
ATOM 890 N N . ASN A 1 118 ? 13.694 -0.111 4.566 1.00 81.12 118 ASN A N 1
ATOM 891 C CA . ASN A 1 118 ? 13.685 0.945 5.564 1.00 81.12 118 ASN A CA 1
ATOM 892 C C . ASN A 1 118 ? 12.514 0.719 6.523 1.00 81.12 118 ASN A C 1
ATOM 894 O O . ASN A 1 118 ? 11.373 1.051 6.224 1.00 81.12 118 ASN A O 1
ATOM 898 N N . ASN A 1 119 ? 12.810 0.153 7.692 1.00 79.25 119 ASN A N 1
ATOM 899 C CA . ASN A 1 119 ? 11.810 -0.102 8.732 1.00 79.25 119 ASN A CA 1
ATOM 900 C C . ASN A 1 119 ? 11.727 1.047 9.760 1.00 79.25 119 ASN A C 1
ATOM 902 O O . ASN A 1 119 ? 10.947 0.952 10.703 1.00 79.25 119 ASN A O 1
ATOM 906 N N . LEU A 1 120 ? 12.553 2.096 9.617 1.00 75.44 120 LEU A N 1
ATOM 907 C CA . LEU A 1 120 ? 12.610 3.228 10.549 1.00 75.44 120 LEU A CA 1
ATOM 908 C C . LEU A 1 120 ? 11.680 4.361 10.108 1.00 75.44 120 LEU A C 1
ATOM 910 O O . LEU A 1 120 ? 10.839 4.803 10.887 1.00 75.44 120 LEU A O 1
ATOM 914 N N . THR A 1 121 ? 11.811 4.816 8.859 1.00 80.38 121 THR A N 1
ATOM 915 C CA . THR A 1 121 ? 10.961 5.881 8.296 1.00 80.38 121 THR A CA 1
ATOM 916 C C . THR A 1 121 ? 9.942 5.361 7.290 1.00 80.38 121 THR A C 1
ATOM 918 O O . THR A 1 121 ? 8.998 6.084 6.979 1.00 80.38 121 THR A O 1
ATOM 921 N N . TYR A 1 122 ? 10.097 4.110 6.836 1.00 89.50 122 TYR A N 1
ATOM 922 C CA . TYR A 1 122 ? 9.387 3.539 5.689 1.00 89.50 122 TYR A CA 1
ATOM 923 C C . TYR A 1 122 ? 9.712 4.272 4.383 1.00 89.50 122 TYR A C 1
ATOM 925 O O . TYR A 1 122 ? 10.182 5.409 4.384 1.00 89.50 122 TYR A O 1
ATOM 933 N N . ILE A 1 123 ? 9.532 3.579 3.264 1.00 93.12 123 ILE A N 1
ATOM 934 C CA . ILE A 1 123 ? 9.737 4.135 1.923 1.00 93.12 123 ILE A CA 1
ATOM 935 C C . ILE A 1 123 ? 8.551 5.042 1.585 1.00 93.12 123 ILE A C 1
ATOM 937 O O . ILE A 1 123 ? 8.727 6.197 1.221 1.00 93.12 123 ILE A O 1
ATOM 941 N N . ALA A 1 124 ? 7.339 4.535 1.823 1.00 96.56 124 ALA A N 1
ATOM 942 C CA . ALA A 1 124 ? 6.097 5.276 1.678 1.00 96.56 124 ALA A CA 1
ATOM 943 C C . ALA A 1 124 ? 5.112 4.909 2.792 1.00 96.56 124 ALA A C 1
ATOM 945 O O . ALA A 1 124 ? 5.154 3.823 3.382 1.00 96.56 124 ALA A O 1
ATOM 946 N N . THR A 1 125 ? 4.215 5.839 3.107 1.00 96.81 125 THR A N 1
ATOM 947 C CA . THR A 1 125 ? 3.128 5.649 4.072 1.00 96.81 125 THR A CA 1
ATOM 948 C C . THR A 1 125 ? 1.863 6.285 3.538 1.00 96.81 125 THR A C 1
ATOM 950 O O . THR A 1 125 ? 1.903 7.430 3.088 1.00 96.81 125 THR A O 1
ATOM 953 N N . ARG A 1 126 ? 0.746 5.564 3.645 1.00 97.81 126 ARG A N 1
ATOM 954 C CA . ARG A 1 126 ? -0.597 6.062 3.345 1.00 97.81 126 ARG A CA 1
ATOM 955 C C . ARG A 1 126 ? -1.579 5.705 4.439 1.00 97.81 126 ARG A C 1
ATOM 957 O O . ARG A 1 126 ? -1.463 4.654 5.063 1.00 97.81 126 ARG A O 1
ATOM 964 N N . GLN A 1 127 ? -2.544 6.583 4.665 1.00 97.31 127 GLN A N 1
ATOM 965 C CA . GLN A 1 127 ? -3.657 6.307 5.558 1.00 97.31 127 GLN A CA 1
ATOM 966 C C . GLN A 1 127 ? -4.771 5.605 4.784 1.00 97.31 127 GLN A C 1
ATOM 968 O O . GLN A 1 127 ? -5.102 5.995 3.668 1.00 97.31 127 GLN A O 1
ATOM 973 N N . LEU A 1 128 ? -5.343 4.567 5.383 1.00 97.31 128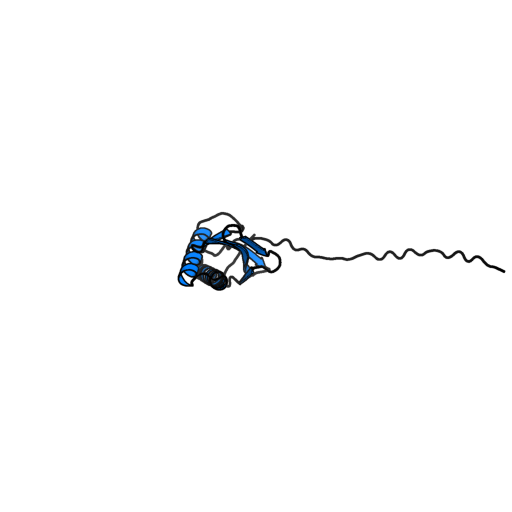 LEU A N 1
ATOM 974 C CA . LEU A 1 128 ? -6.488 3.843 4.848 1.00 97.31 128 LEU A CA 1
ATOM 975 C C . LEU A 1 128 ? -7.764 4.409 5.478 1.00 97.31 128 LEU A C 1
ATOM 977 O O . LEU A 1 128 ? -8.343 3.819 6.387 1.00 97.31 128 LEU A O 1
ATOM 981 N N . GLU A 1 129 ? -8.153 5.608 5.051 1.00 95.81 129 GLU A N 1
ATOM 982 C CA . GLU A 1 129 ? -9.366 6.268 5.542 1.00 95.81 129 GLU A CA 1
ATOM 983 C C . GLU A 1 129 ? -10.623 5.431 5.267 1.00 95.81 129 GLU A C 1
ATOM 985 O O . GLU A 1 129 ? -10.839 4.934 4.158 1.00 95.81 129 GLU A O 1
ATOM 990 N N . GLY A 1 130 ? -11.463 5.281 6.293 1.00 93.88 130 GLY A N 1
ATOM 991 C CA . GLY A 1 130 ? -12.666 4.449 6.221 1.00 93.88 130 GLY A CA 1
ATOM 992 C C . GLY A 1 130 ? -12.401 2.941 6.279 1.00 93.88 130 GLY A C 1
ATOM 993 O O . GLY A 1 130 ? -13.322 2.174 6.024 1.00 93.88 130 GLY A O 1
ATOM 994 N N . CYS A 1 131 ? -11.175 2.516 6.603 1.00 96.44 131 CYS A N 1
ATOM 995 C CA . CYS A 1 131 ? -10.847 1.124 6.895 1.00 96.44 131 CYS A CA 1
ATOM 996 C C . CYS A 1 131 ? -10.560 0.915 8.386 1.00 96.44 131 CYS A C 1
ATOM 998 O O . CYS A 1 131 ? -9.818 1.683 8.999 1.00 96.44 131 CYS A O 1
ATOM 1000 N N . ASP A 1 132 ? -11.047 -0.204 8.911 1.00 95.81 132 ASP A N 1
ATOM 1001 C CA . ASP A 1 132 ? -10.677 -0.767 10.212 1.00 95.81 132 ASP A CA 1
ATOM 1002 C C . ASP A 1 132 ? -9.634 -1.882 10.074 1.00 95.81 132 ASP A C 1
ATOM 1004 O O . ASP A 1 132 ? -9.600 -2.618 9.083 1.00 95.81 132 ASP A O 1
ATOM 1008 N N . CYS A 1 133 ? -8.785 -2.033 11.092 1.00 94.44 133 CYS A N 1
ATOM 1009 C CA . CYS A 1 133 ? -7.750 -3.059 11.140 1.00 94.44 133 CYS A CA 1
ATOM 1010 C C . CYS A 1 133 ? -7.470 -3.555 12.564 1.00 94.44 133 CYS A C 1
ATOM 1012 O O . CYS A 1 133 ? -7.615 -2.829 13.555 1.00 94.44 133 CYS A O 1
ATOM 1014 N N . SER A 1 134 ? -7.022 -4.805 12.661 1.00 93.12 134 SER A N 1
ATOM 1015 C CA . SER A 1 134 ? -6.659 -5.469 13.915 1.00 93.12 134 SER A CA 1
ATOM 1016 C C . SER A 1 134 ? -5.341 -6.231 13.793 1.00 93.12 134 SER A C 1
ATOM 1018 O O . SER A 1 134 ? -5.005 -6.717 12.715 1.00 93.12 134 SER A O 1
ATOM 1020 N N . GLU A 1 135 ? -4.604 -6.297 14.899 1.00 90.81 135 GLU A N 1
ATOM 1021 C CA . GLU A 1 135 ? -3.454 -7.195 15.097 1.00 90.81 135 GLU A CA 1
ATOM 1022 C C . GLU A 1 135 ? -3.890 -8.654 15.288 1.00 90.81 135 GLU A C 1
ATOM 1024 O O . GLU A 1 135 ? -5.116 -8.911 15.349 1.00 90.81 135 GLU A O 1
#